Protein AF-A0A813HLD3-F1 (afdb_monomer_lite)

Sequence (123 aa):
SIPFNSVAVHGTSGGRKVYKLFSQEVPPERLLNEMFVNVSNEMKQFVWHAYPILSPRPSADWPPFTLHPASSGDQFQRGGVYYANAMETPVSCMETEAIAAKNVALLVLRDLKRRGAAEAVFV

Foldseek 3Di:
DPQFDDKDFPQDDPNDTDMDTGGPDDDDPVVVVVVDVDDDPDDDDDDDPDDDDADPDPPPDQAFQFPFDQDPPPPVSDGLDGDLCSVCRVDNDPVVSVVSNVVSVVSSVVRVVVNVVSVVVVD

Organism: Polarella glacialis (NCBI:txid89957)

Secondary structure (DSSP, 8-state):
--SSSEEEEEEEETTEEEEEEE-SSPPPHHHHHHH-TT--S-------TT-----SS--SSPPPSEEE---TT-TT----EE-TTTTTTT--SHHHHHHHHHHHHHHHHHHHHHHHHHHHHT-

Structure (mmCIF, N/CA/C/O backbone):
data_AF-A0A813HLD3-F1
#
_entry.id   AF-A0A813HLD3-F1
#
loop_
_atom_site.group_PDB
_atom_site.id
_atom_site.type_symbol
_atom_site.label_atom_id
_atom_site.label_alt_id
_atom_site.label_comp_id
_atom_site.label_asym_id
_atom_site.label_entity_id
_atom_site.label_seq_id
_atom_site.pdbx_PDB_ins_code
_atom_site.Cartn_x
_atom_site.Cartn_y
_atom_site.Cartn_z
_atom_site.occupancy
_atom_site.B_iso_or_equiv
_atom_site.auth_seq_id
_atom_site.auth_comp_id
_atom_site.auth_asym_id
_atom_site.auth_atom_id
_atom_site.pdbx_PDB_model_num
ATOM 1 N N . SER A 1 1 ? 12.549 16.807 -13.945 1.00 67.06 1 SER A N 1
ATOM 2 C CA . SER A 1 1 ? 11.891 15.722 -13.190 1.00 67.06 1 SER A CA 1
ATOM 3 C C . SER A 1 1 ? 12.227 14.404 -13.863 1.00 67.06 1 SER A C 1
ATOM 5 O O . SER A 1 1 ? 12.365 14.411 -15.081 1.00 67.06 1 SER A O 1
ATOM 7 N N . ILE A 1 2 ? 12.409 13.317 -13.111 1.00 76.88 2 ILE A N 1
ATOM 8 C CA . ILE A 1 2 ? 12.627 11.982 -13.690 1.00 76.88 2 ILE A CA 1
ATOM 9 C C . ILE A 1 2 ? 11.252 11.447 -14.138 1.00 76.88 2 ILE A C 1
ATOM 11 O O . ILE A 1 2 ? 10.317 11.509 -13.341 1.00 76.88 2 ILE A O 1
ATOM 15 N N . PRO A 1 3 ? 11.086 10.955 -15.381 1.00 86.69 3 PRO A N 1
ATOM 16 C CA . PRO A 1 3 ? 9.780 10.559 -15.934 1.00 86.69 3 PRO A CA 1
ATOM 17 C C . PRO A 1 3 ? 9.241 9.215 -15.400 1.00 86.69 3 PRO A C 1
ATOM 19 O O . PRO A 1 3 ? 8.251 8.690 -15.902 1.00 86.69 3 PRO A O 1
ATOM 22 N N . PHE A 1 4 ? 9.893 8.636 -14.393 1.00 90.75 4 PHE A N 1
ATOM 23 C CA . PHE A 1 4 ? 9.525 7.377 -13.755 1.00 90.75 4 PHE A CA 1
ATOM 24 C C . PHE A 1 4 ? 9.885 7.418 -12.265 1.00 90.75 4 PHE A C 1
ATOM 26 O O . PHE A 1 4 ? 10.742 8.192 -11.838 1.00 90.75 4 PHE A O 1
ATOM 33 N N . ASN A 1 5 ? 9.227 6.578 -11.469 1.00 88.69 5 ASN A N 1
ATOM 34 C CA . ASN A 1 5 ? 9.380 6.514 -10.017 1.00 88.69 5 ASN A CA 1
ATOM 35 C C . ASN A 1 5 ? 10.516 5.577 -9.597 1.00 88.69 5 ASN A C 1
ATOM 37 O O . ASN A 1 5 ? 11.267 5.893 -8.677 1.00 88.69 5 ASN A O 1
ATOM 41 N N . SER A 1 6 ? 10.640 4.417 -10.244 1.00 91.56 6 SER A N 1
ATOM 42 C CA . SER A 1 6 ? 11.692 3.449 -9.929 1.00 91.56 6 SER A CA 1
ATOM 43 C C . SER A 1 6 ? 11.980 2.512 -11.094 1.00 91.56 6 SER A C 1
ATOM 45 O O . SER A 1 6 ? 11.098 2.193 -11.890 1.00 91.56 6 SER A O 1
ATOM 47 N N . VAL A 1 7 ? 13.231 2.057 -11.174 1.00 94.12 7 VAL A N 1
ATOM 48 C CA . VAL A 1 7 ? 13.689 1.042 -12.123 1.00 94.12 7 VAL A CA 1
ATOM 49 C C . VAL A 1 7 ? 14.584 0.047 -11.394 1.00 94.12 7 VAL A C 1
ATOM 51 O O . VAL A 1 7 ? 15.472 0.439 -10.640 1.00 94.12 7 VAL A O 1
ATOM 54 N N . ALA A 1 8 ? 14.346 -1.246 -11.594 1.00 94.94 8 ALA A N 1
ATOM 55 C CA . ALA A 1 8 ? 15.130 -2.307 -10.968 1.00 94.94 8 ALA A CA 1
ATOM 56 C C . ALA A 1 8 ? 15.281 -3.513 -11.898 1.00 94.94 8 ALA A C 1
ATOM 58 O O . ALA A 1 8 ? 14.413 -3.789 -12.729 1.00 94.94 8 ALA A O 1
ATOM 59 N N . VAL A 1 9 ? 16.373 -4.262 -11.737 1.00 95.12 9 VAL A N 1
ATOM 60 C CA . VAL A 1 9 ? 16.530 -5.566 -12.392 1.00 95.12 9 VAL A CA 1
ATOM 61 C C . VAL A 1 9 ? 15.576 -6.549 -11.718 1.00 95.12 9 VAL A C 1
ATOM 63 O O . VAL A 1 9 ? 15.659 -6.770 -10.515 1.00 95.12 9 VAL A O 1
ATOM 66 N N . HIS A 1 10 ? 14.664 -7.128 -12.493 1.00 94.75 10 HIS A N 1
ATOM 67 C CA . HIS A 1 10 ? 13.717 -8.135 -12.020 1.00 94.75 10 HIS A CA 1
ATOM 68 C C . HIS A 1 10 ? 14.291 -9.552 -12.119 1.00 94.75 10 HIS A C 1
ATOM 70 O O . HIS A 1 10 ? 14.013 -10.391 -11.268 1.00 94.75 10 HIS A O 1
ATOM 76 N N . GLY A 1 11 ? 15.102 -9.817 -13.146 1.00 95.00 11 GLY A N 1
ATOM 77 C CA . GLY A 1 11 ? 15.699 -11.129 -13.365 1.00 95.00 11 GLY A CA 1
ATOM 78 C C . GLY A 1 11 ? 16.378 -11.249 -14.722 1.00 95.00 11 GLY A C 1
ATOM 79 O O . GLY A 1 11 ? 16.765 -10.249 -15.333 1.00 95.00 11 GLY A O 1
ATOM 80 N N . THR A 1 12 ? 16.510 -12.485 -15.199 1.00 94.12 12 THR A N 1
ATOM 81 C CA . THR A 1 12 ? 17.025 -12.784 -16.539 1.00 94.12 12 THR A CA 1
ATOM 82 C C . THR A 1 12 ? 16.086 -13.726 -17.282 1.00 94.12 12 THR A C 1
ATOM 84 O O . THR A 1 12 ? 15.471 -14.596 -16.674 1.00 94.12 12 THR A O 1
ATOM 87 N N . SER A 1 13 ? 15.958 -13.534 -18.592 1.00 90.88 13 SER A N 1
ATOM 88 C CA . SER A 1 13 ? 15.181 -14.394 -19.488 1.00 90.88 13 SER A CA 1
ATOM 89 C C . SER A 1 13 ? 15.861 -14.427 -20.851 1.00 90.88 13 SER A C 1
ATOM 91 O O . SER A 1 13 ? 16.281 -13.381 -21.348 1.00 90.88 13 SER A O 1
ATOM 93 N N . GLY A 1 14 ? 16.047 -15.616 -21.432 1.00 89.31 14 GLY A N 1
ATOM 94 C CA . GLY A 1 14 ? 16.715 -15.767 -22.732 1.00 89.31 14 GLY A CA 1
ATOM 95 C C . GLY A 1 14 ? 18.114 -15.132 -22.796 1.00 89.31 14 GLY A C 1
ATOM 96 O O . GLY A 1 14 ? 18.486 -14.565 -23.817 1.00 89.31 14 GLY A O 1
ATOM 97 N N . GLY A 1 15 ? 18.864 -15.132 -21.685 1.00 91.12 15 GLY A N 1
ATOM 98 C CA . GLY A 1 15 ? 20.183 -14.488 -21.594 1.00 91.12 15 GLY A CA 1
ATOM 99 C C . GLY A 1 15 ? 20.159 -12.954 -21.506 1.00 91.12 15 GLY A C 1
ATOM 100 O O . GLY A 1 15 ? 21.214 -12.325 -21.474 1.00 91.12 15 GLY A O 1
ATOM 101 N N . ARG A 1 16 ? 18.976 -12.332 -21.438 1.00 91.19 16 ARG A N 1
ATOM 102 C CA . ARG A 1 16 ? 18.791 -10.877 -21.321 1.00 91.19 16 ARG A CA 1
ATOM 103 C C . ARG A 1 16 ? 18.329 -10.500 -19.919 1.00 91.19 16 ARG A C 1
ATOM 105 O O . ARG A 1 16 ? 17.654 -11.280 -19.250 1.00 91.19 16 ARG A O 1
ATOM 112 N N . LYS A 1 17 ? 18.660 -9.287 -19.473 1.00 94.50 17 LYS A N 1
ATOM 113 C CA . LYS A 1 17 ? 18.136 -8.728 -18.217 1.00 94.50 17 LYS A CA 1
ATOM 114 C C . LYS A 1 17 ? 16.699 -8.253 -18.415 1.00 94.50 17 LYS A C 1
ATOM 116 O O . LYS A 1 17 ? 16.413 -7.530 -19.365 1.00 94.50 17 LYS A O 1
ATOM 121 N N . VAL A 1 18 ? 15.825 -8.627 -17.490 1.00 95.00 18 VAL A N 1
ATOM 122 C CA . VAL A 1 18 ? 14.444 -8.143 -17.411 1.00 95.00 18 VAL A CA 1
ATOM 123 C C . VAL A 1 18 ? 14.400 -7.033 -16.373 1.00 95.00 18 VAL A C 1
ATOM 125 O O . VAL A 1 18 ? 14.896 -7.209 -15.259 1.00 95.00 18 VAL A O 1
ATOM 128 N N . TYR A 1 19 ? 13.804 -5.900 -16.728 1.00 95.12 19 TYR A N 1
ATOM 129 C CA . TYR A 1 19 ? 13.677 -4.741 -15.850 1.00 95.12 19 TYR A CA 1
ATOM 130 C C . TYR A 1 19 ? 12.221 -4.526 -15.451 1.00 95.12 19 TYR A C 1
ATOM 132 O O . TYR A 1 19 ? 11.310 -4.711 -16.255 1.00 95.12 19 TYR A O 1
ATOM 140 N N . LYS A 1 20 ? 12.012 -4.113 -14.201 1.00 95.12 20 LYS A N 1
ATOM 141 C CA . LYS A 1 20 ? 10.736 -3.613 -13.697 1.00 95.12 20 LYS A CA 1
ATOM 142 C C . LYS A 1 20 ? 10.831 -2.096 -13.601 1.00 95.12 20 LYS A C 1
ATOM 144 O O . LYS A 1 20 ? 11.756 -1.585 -12.972 1.00 95.12 20 LYS A O 1
ATOM 149 N N . LEU A 1 21 ? 9.884 -1.407 -14.224 1.00 93.94 21 LEU A N 1
ATOM 150 C CA . LEU A 1 21 ? 9.799 0.049 -14.271 1.00 93.94 21 LEU A CA 1
ATOM 151 C C . LEU A 1 21 ? 8.433 0.472 -13.731 1.00 93.94 21 LEU A C 1
ATOM 153 O O . LEU A 1 21 ? 7.414 -0.081 -14.142 1.00 93.94 21 LEU A O 1
ATOM 157 N N . PHE A 1 22 ? 8.423 1.435 -12.816 1.00 92.56 22 PHE A N 1
ATOM 158 C CA . PHE A 1 22 ? 7.206 2.078 -12.330 1.00 92.56 22 PHE A CA 1
ATOM 159 C C . PHE A 1 22 ? 7.197 3.538 -12.754 1.00 92.56 22 PHE A C 1
ATOM 161 O O . PHE A 1 22 ? 8.174 4.252 -12.529 1.00 92.56 22 PHE A O 1
ATOM 168 N N . SER A 1 23 ? 6.087 3.986 -13.323 1.00 92.06 23 SER A N 1
ATOM 169 C CA . SER A 1 23 ? 5.875 5.359 -13.773 1.00 92.06 23 SER A CA 1
ATOM 170 C C . SER A 1 23 ? 4.403 5.741 -13.617 1.00 92.06 23 SER A C 1
ATOM 172 O O . SER A 1 23 ? 3.530 4.873 -13.609 1.00 92.06 23 SER A O 1
ATOM 174 N N . GLN A 1 24 ? 4.131 7.040 -13.480 1.00 89.31 24 GLN A N 1
ATOM 175 C CA . GLN A 1 24 ? 2.760 7.567 -13.420 1.00 89.31 24 GLN A CA 1
ATOM 176 C C . GLN A 1 24 ? 2.069 7.548 -14.788 1.00 89.31 24 GLN A C 1
ATOM 178 O O . GLN A 1 24 ? 0.867 7.322 -14.874 1.00 89.31 24 GLN A O 1
ATOM 183 N N . GLU A 1 25 ? 2.842 7.751 -15.852 1.00 90.12 25 GLU A N 1
ATOM 184 C CA . GLU A 1 25 ? 2.379 7.704 -17.236 1.00 90.12 25 GLU A CA 1
ATOM 185 C C . GLU A 1 25 ? 3.100 6.593 -17.995 1.00 90.12 25 GLU A C 1
ATOM 187 O O . GLU A 1 25 ? 4.149 6.103 -17.562 1.00 90.12 25 GLU A O 1
ATOM 192 N N . VAL A 1 26 ? 2.543 6.184 -19.135 1.00 90.94 26 VAL A N 1
ATOM 193 C CA . VAL A 1 26 ? 3.191 5.201 -20.008 1.00 90.94 26 VAL A CA 1
ATOM 194 C C . VAL A 1 26 ? 4.502 5.799 -20.534 1.00 90.94 26 VAL A C 1
ATOM 196 O O . VAL A 1 26 ? 4.460 6.843 -21.188 1.00 90.94 26 VAL A O 1
ATOM 199 N N . PRO A 1 27 ? 5.665 5.171 -20.274 1.00 90.25 27 PRO A N 1
ATOM 200 C CA . PRO A 1 27 ? 6.941 5.675 -20.763 1.00 90.25 27 PRO A CA 1
ATOM 201 C C . PRO A 1 27 ? 6.947 5.722 -22.296 1.00 90.25 27 PRO A C 1
ATOM 203 O O . PRO A 1 27 ? 6.648 4.704 -22.927 1.00 90.25 27 PRO A O 1
ATOM 206 N N . PRO A 1 28 ? 7.299 6.858 -22.922 1.00 90.69 28 PRO A N 1
ATOM 207 C CA . PRO A 1 28 ? 7.396 6.923 -24.371 1.00 90.69 28 PRO A CA 1
ATOM 208 C C . PRO A 1 28 ? 8.554 6.047 -24.859 1.00 90.69 28 PRO A C 1
ATOM 210 O O . PRO A 1 28 ? 9.591 5.947 -24.204 1.00 90.69 28 PRO A O 1
ATOM 213 N N . GLU A 1 29 ? 8.418 5.470 -26.052 1.00 89.75 29 GLU A N 1
ATOM 214 C CA . GLU A 1 29 ? 9.425 4.573 -26.638 1.00 89.75 29 GLU A CA 1
ATOM 215 C C . GLU A 1 29 ? 10.826 5.206 -26.690 1.00 89.75 29 GLU A C 1
ATOM 217 O O . GLU A 1 29 ? 11.823 4.562 -26.368 1.00 89.75 29 GLU A O 1
ATOM 222 N N . ARG A 1 30 ? 10.897 6.509 -26.993 1.00 91.56 30 ARG A N 1
ATOM 223 C CA . ARG A 1 30 ? 12.143 7.290 -26.978 1.00 91.56 30 ARG A CA 1
ATOM 224 C C . ARG A 1 30 ? 12.899 7.160 -25.655 1.00 91.56 30 ARG A C 1
ATOM 226 O O . ARG A 1 30 ? 14.099 6.919 -25.666 1.00 91.56 30 ARG A O 1
ATOM 233 N N . LEU A 1 31 ? 12.193 7.295 -24.534 1.00 90.69 31 LEU A N 1
ATOM 234 C CA . LEU A 1 31 ? 12.790 7.208 -23.204 1.00 90.69 31 LEU A CA 1
ATOM 235 C C . LEU A 1 31 ? 13.344 5.803 -22.949 1.00 90.69 31 LEU A C 1
ATOM 237 O O . LEU A 1 31 ? 14.435 5.658 -22.410 1.00 90.69 31 LEU A O 1
ATOM 241 N N . LEU A 1 32 ? 12.620 4.762 -23.364 1.00 91.31 32 LEU A N 1
ATOM 242 C CA . LEU A 1 32 ? 13.077 3.380 -23.213 1.00 91.31 32 LEU A CA 1
ATOM 243 C C . LEU A 1 32 ? 14.345 3.115 -24.035 1.00 91.31 32 LEU A C 1
ATOM 245 O O . LEU A 1 32 ? 15.278 2.491 -23.533 1.00 91.31 32 LEU A O 1
ATOM 249 N N . ASN A 1 33 ? 14.408 3.646 -25.257 1.00 91.75 33 ASN A N 1
ATOM 250 C CA . ASN A 1 33 ? 15.575 3.536 -26.134 1.00 91.75 33 ASN A CA 1
ATOM 251 C C . ASN A 1 33 ? 16.790 4.328 -25.615 1.00 91.75 33 ASN A C 1
ATOM 253 O O . ASN A 1 33 ? 17.927 3.947 -25.877 1.00 91.75 33 ASN A O 1
ATOM 257 N N . GLU A 1 34 ? 16.571 5.401 -24.852 1.00 91.69 34 GLU A N 1
ATOM 258 C CA . GLU A 1 34 ? 17.637 6.139 -24.160 1.00 91.69 34 GLU A CA 1
ATOM 259 C C . GLU A 1 34 ? 18.110 5.416 -22.885 1.00 91.69 34 GLU A C 1
ATOM 261 O O . GLU A 1 34 ? 19.292 5.463 -22.544 1.00 91.69 34 GLU A O 1
ATOM 266 N N . MET A 1 35 ? 17.207 4.721 -22.183 1.00 90.69 35 MET A N 1
ATOM 267 C CA . MET A 1 35 ? 17.523 3.980 -20.955 1.00 90.69 35 MET A CA 1
ATOM 268 C C . MET A 1 35 ? 18.230 2.641 -21.212 1.00 90.69 35 MET A C 1
ATOM 270 O O . MET A 1 35 ? 18.990 2.180 -20.356 1.00 90.69 35 MET A O 1
ATOM 274 N N . PHE A 1 36 ? 17.978 1.993 -22.354 1.00 91.19 36 PHE A N 1
ATOM 275 C CA . PHE A 1 36 ? 18.444 0.635 -22.637 1.00 91.19 36 PHE A CA 1
ATOM 276 C C . PHE A 1 36 ? 19.130 0.528 -24.004 1.00 91.19 36 PHE A C 1
ATOM 278 O O . PHE A 1 36 ? 18.556 0.854 -25.033 1.00 91.19 36 PHE A O 1
ATOM 285 N N . VAL A 1 37 ? 20.339 -0.046 -24.027 1.00 88.31 37 VAL A N 1
ATOM 286 C CA . VAL A 1 37 ? 21.174 -0.190 -25.243 1.00 88.31 37 VAL A CA 1
ATOM 287 C C . VAL A 1 37 ? 20.562 -1.140 -26.293 1.00 88.31 37 VAL A C 1
ATOM 289 O O . VAL A 1 37 ? 20.907 -1.077 -27.468 1.00 88.31 37 VAL A O 1
ATOM 292 N N . ASN A 1 38 ? 19.665 -2.043 -25.887 1.00 86.50 38 ASN A N 1
ATOM 293 C CA . ASN A 1 38 ? 18.986 -2.994 -26.770 1.00 86.50 38 ASN A CA 1
ATOM 294 C C . ASN A 1 38 ? 17.644 -3.384 -26.124 1.00 86.50 38 ASN A C 1
ATOM 296 O O . ASN A 1 38 ? 17.554 -4.399 -25.426 1.00 86.50 38 ASN A O 1
ATOM 300 N N . VAL A 1 39 ? 16.624 -2.531 -26.246 1.00 87.31 39 VAL A N 1
ATOM 301 C CA . VAL A 1 39 ? 15.300 -2.823 -25.676 1.00 87.31 39 VAL A CA 1
ATOM 302 C C . VAL A 1 39 ? 14.631 -3.948 -26.477 1.00 87.31 39 VAL A C 1
ATOM 304 O O . VAL A 1 39 ? 14.748 -4.009 -27.697 1.00 87.31 39 VAL A O 1
ATOM 307 N N . SER A 1 40 ? 13.991 -4.895 -25.789 1.00 85.81 40 SER A N 1
ATOM 308 C CA . SER A 1 40 ? 13.178 -5.921 -26.454 1.00 85.81 40 SER A CA 1
ATOM 309 C C . SER A 1 40 ? 11.788 -5.360 -26.758 1.00 85.81 40 SER A C 1
ATOM 311 O O . SER A 1 40 ? 11.286 -4.541 -25.991 1.00 85.81 40 SER A O 1
ATOM 313 N N . ASN A 1 41 ? 11.131 -5.872 -27.801 1.00 83.81 41 ASN A N 1
ATOM 314 C CA . ASN A 1 41 ? 9.707 -5.614 -28.051 1.00 83.81 41 ASN A CA 1
ATOM 315 C C . ASN A 1 41 ? 8.792 -6.365 -27.063 1.00 83.81 41 ASN A C 1
ATOM 317 O O . ASN A 1 41 ? 7.587 -6.128 -27.014 1.00 83.81 41 ASN A O 1
ATOM 321 N N . GLU A 1 42 ? 9.351 -7.285 -26.274 1.00 86.44 42 GLU A N 1
ATOM 322 C CA . GLU A 1 42 ? 8.629 -8.000 -25.225 1.00 86.44 42 GLU A CA 1
ATOM 323 C C . GLU A 1 42 ? 8.442 -7.103 -23.994 1.00 86.44 42 GLU A C 1
ATOM 325 O O . GLU A 1 42 ? 9.302 -7.021 -23.116 1.00 86.44 42 GLU A O 1
ATOM 330 N N . MET A 1 43 ? 7.288 -6.441 -23.920 1.00 88.56 43 MET A N 1
ATOM 331 C CA . MET A 1 43 ? 6.878 -5.640 -22.771 1.00 88.56 43 MET A CA 1
ATOM 332 C C . MET A 1 43 ? 5.551 -6.150 -22.211 1.00 88.56 43 MET A C 1
ATOM 334 O O . MET A 1 43 ? 4.584 -6.360 -22.942 1.00 88.56 43 MET A O 1
ATOM 338 N N . LYS A 1 44 ? 5.484 -6.296 -20.883 1.00 91.50 44 LYS A N 1
ATOM 339 C CA . LYS A 1 44 ? 4.225 -6.504 -20.164 1.00 91.50 44 LYS A CA 1
ATOM 340 C C . LYS A 1 44 ? 3.918 -5.278 -19.318 1.00 91.50 44 LYS A C 1
ATOM 342 O O . LYS A 1 44 ? 4.635 -4.989 -18.363 1.00 91.50 44 LYS A O 1
ATOM 347 N N . GLN A 1 45 ? 2.839 -4.588 -19.662 1.00 92.44 45 GLN A N 1
ATOM 348 C CA . GLN A 1 45 ? 2.370 -3.414 -18.940 1.00 92.44 45 GLN A CA 1
ATOM 349 C C . GLN A 1 45 ? 1.201 -3.777 -18.024 1.00 92.44 45 GLN A C 1
A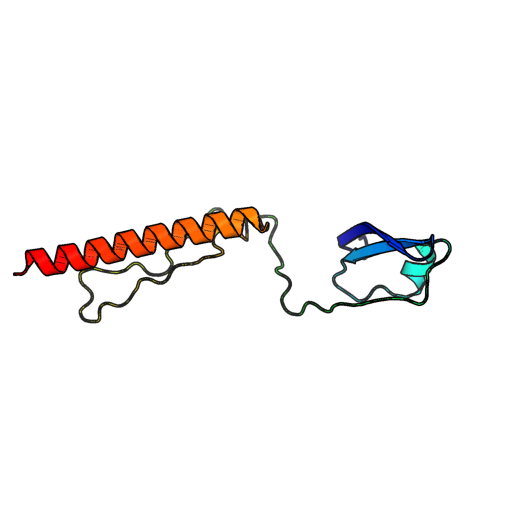TOM 351 O O . GLN A 1 45 ? 0.284 -4.495 -18.418 1.00 92.44 45 GLN A O 1
ATOM 356 N N . PHE A 1 46 ? 1.226 -3.241 -16.806 1.00 92.06 46 PHE A N 1
ATOM 357 C CA . PHE A 1 46 ? 0.110 -3.306 -15.870 1.00 92.06 46 PHE A CA 1
ATOM 358 C C . PHE A 1 46 ? -0.314 -1.882 -15.525 1.00 92.06 46 PHE A C 1
ATOM 360 O O . PHE A 1 46 ? 0.500 -1.105 -15.031 1.00 92.06 46 PHE A O 1
ATOM 367 N N . VAL A 1 47 ? -1.576 -1.545 -15.793 1.00 91.56 47 VAL A N 1
ATOM 368 C CA . VAL A 1 47 ? -2.155 -0.245 -15.435 1.00 91.56 47 VAL A CA 1
ATOM 369 C C . VAL A 1 47 ? -2.822 -0.372 -14.071 1.00 91.56 47 VAL A C 1
ATOM 371 O O . VAL A 1 47 ? -3.747 -1.160 -13.893 1.00 91.56 47 VAL A O 1
ATOM 374 N N . TRP A 1 48 ? -2.335 0.401 -13.105 1.00 88.56 48 TRP A N 1
ATOM 375 C CA . TRP A 1 48 ? -2.852 0.415 -11.740 1.00 88.56 48 TRP A CA 1
ATOM 376 C C . TRP A 1 48 ? -3.769 1.625 -11.569 1.00 88.56 48 TRP A C 1
ATOM 378 O O . TRP A 1 48 ? -3.295 2.739 -11.373 1.00 88.56 48 TRP A O 1
ATOM 388 N N . HIS A 1 49 ? -5.085 1.415 -11.648 1.00 86.38 49 HIS A N 1
ATOM 389 C CA . HIS A 1 49 ? -6.066 2.505 -11.537 1.00 86.38 49 HIS A CA 1
ATOM 390 C C . HIS A 1 49 ? -6.151 3.122 -10.134 1.00 86.38 49 HIS A C 1
ATOM 392 O O . HIS A 1 49 ? -6.522 4.282 -9.998 1.00 86.38 49 HIS A O 1
ATOM 398 N N . ALA A 1 50 ? -5.815 2.351 -9.099 1.00 83.69 50 ALA A N 1
ATOM 399 C CA . ALA A 1 50 ? -5.916 2.756 -7.699 1.00 83.69 50 ALA A CA 1
ATOM 400 C C . ALA A 1 50 ? -4.557 2.642 -6.991 1.00 83.69 50 ALA A C 1
ATOM 402 O O . ALA A 1 50 ? -4.443 1.994 -5.954 1.00 83.69 50 ALA A O 1
ATOM 403 N N . TYR A 1 51 ? -3.505 3.221 -7.579 1.00 83.62 51 TYR A N 1
ATOM 404 C CA . TYR A 1 51 ? -2.210 3.302 -6.904 1.00 83.62 51 TYR A CA 1
ATOM 405 C C . TYR A 1 51 ? -2.241 4.426 -5.851 1.00 83.62 51 TYR A C 1
ATOM 407 O O . TYR A 1 51 ? -2.547 5.568 -6.210 1.00 83.62 51 TYR A O 1
ATOM 415 N N . PRO A 1 52 ? -1.951 4.147 -4.566 1.00 77.00 52 PRO A N 1
ATOM 416 C CA . PRO A 1 52 ? -2.039 5.155 -3.518 1.00 77.00 52 PRO A CA 1
ATOM 417 C C . PRO A 1 52 ? -0.968 6.235 -3.707 1.00 77.00 52 PRO A C 1
ATOM 419 O O . PRO A 1 52 ? 0.224 5.950 -3.832 1.00 77.00 52 PRO A O 1
ATOM 422 N N . ILE A 1 53 ? -1.393 7.499 -3.710 1.00 79.56 53 ILE A N 1
ATOM 423 C CA . ILE A 1 53 ? -0.488 8.651 -3.676 1.00 79.56 53 ILE A CA 1
ATOM 424 C C . ILE A 1 53 ? -0.375 9.091 -2.223 1.00 79.56 53 ILE A C 1
ATOM 426 O O . ILE A 1 53 ? -1.264 9.748 -1.680 1.00 79.56 53 ILE A O 1
ATOM 430 N N . LEU A 1 54 ? 0.725 8.703 -1.589 1.00 77.00 54 LEU A N 1
ATOM 431 C CA . LEU A 1 54 ? 0.984 9.026 -0.195 1.00 77.00 54 LEU A CA 1
ATOM 432 C C . LEU A 1 54 ? 1.687 10.374 -0.107 1.00 77.00 54 LEU A C 1
ATOM 434 O O . LEU A 1 54 ? 2.688 10.625 -0.781 1.00 77.00 54 LEU A O 1
ATOM 438 N N . SER A 1 55 ? 1.147 11.262 0.723 1.00 72.88 55 SER A N 1
ATOM 439 C CA . SER A 1 55 ? 1.796 12.539 0.988 1.00 72.88 55 SER A CA 1
ATOM 440 C C . SER A 1 55 ? 3.009 12.306 1.893 1.00 72.88 55 SER A C 1
ATOM 442 O O . SER A 1 55 ? 2.851 11.730 2.966 1.00 72.88 55 SER A O 1
ATOM 444 N N . PRO A 1 56 ? 4.211 12.793 1.529 1.00 63.59 56 PRO A N 1
ATOM 445 C CA . PRO A 1 56 ? 5.414 12.636 2.353 1.00 63.59 56 PRO A CA 1
ATOM 446 C C . PRO A 1 56 ? 5.344 13.435 3.662 1.00 63.59 56 PRO A C 1
ATOM 448 O O . PRO A 1 56 ? 6.192 13.283 4.536 1.00 63.59 56 PRO A O 1
ATOM 451 N N . ARG A 1 57 ? 4.345 14.316 3.788 1.00 60.56 57 ARG A N 1
ATOM 452 C CA . ARG A 1 57 ? 4.005 14.987 5.035 1.00 60.56 57 ARG A CA 1
ATOM 453 C C . ARG A 1 57 ? 2.928 14.157 5.724 1.00 60.56 57 ARG A C 1
ATOM 455 O O . ARG A 1 57 ? 1.820 14.104 5.186 1.00 60.56 57 ARG A O 1
ATOM 462 N N . PRO A 1 58 ? 3.207 13.562 6.894 1.00 57.69 58 PRO A N 1
ATOM 463 C CA . PRO A 1 58 ? 2.128 13.135 7.759 1.00 57.69 58 PRO A CA 1
ATOM 464 C C . PRO A 1 58 ? 1.231 14.360 7.976 1.00 57.69 58 PRO A C 1
ATOM 466 O O . PRO A 1 58 ? 1.731 15.455 8.261 1.00 57.69 58 PRO A O 1
ATOM 469 N N . SER A 1 59 ? -0.091 14.202 7.887 1.00 58.53 59 SER A N 1
ATOM 470 C CA . SER A 1 59 ? -0.921 14.955 8.828 1.00 58.53 59 SER A CA 1
ATOM 471 C C . SER A 1 59 ? -0.286 14.761 10.205 1.00 58.53 59 SER A C 1
ATOM 473 O O . SER A 1 59 ? 0.223 13.672 10.471 1.00 58.53 59 SER A O 1
ATOM 475 N N . ALA A 1 60 ? -0.243 15.791 11.053 1.00 59.75 60 ALA A N 1
ATOM 476 C CA . ALA A 1 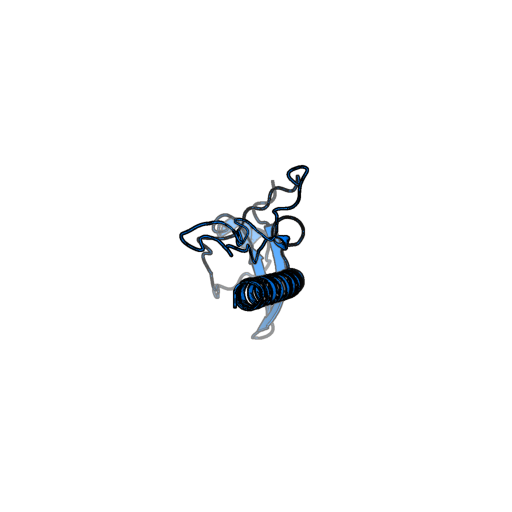60 ? 0.433 15.708 12.355 1.00 59.75 60 ALA A CA 1
ATOM 477 C C . ALA A 1 60 ? 0.054 14.442 13.161 1.00 59.75 60 ALA A C 1
ATOM 479 O O . ALA A 1 60 ? 0.852 13.967 13.965 1.00 59.75 60 ALA A O 1
ATOM 480 N N . ASP A 1 61 ? -1.104 13.852 12.848 1.00 73.00 61 ASP A N 1
ATOM 481 C CA . ASP A 1 61 ? -1.630 12.629 13.424 1.00 73.00 61 ASP A CA 1
ATOM 482 C C . ASP A 1 61 ? -1.681 11.465 12.417 1.00 73.00 61 ASP A C 1
ATOM 484 O O . ASP A 1 61 ? -2.073 11.616 11.252 1.00 73.00 61 ASP A O 1
ATOM 488 N N . TRP A 1 62 ? -1.314 10.276 12.902 1.00 79.56 62 TRP A N 1
ATOM 489 C CA . TRP A 1 62 ? -1.551 8.998 12.228 1.00 79.56 62 TRP A CA 1
ATOM 490 C C . TRP A 1 62 ? -3.061 8.728 12.168 1.00 79.56 62 TRP A C 1
ATOM 492 O O . TRP A 1 62 ? -3.767 9.060 13.127 1.00 79.56 62 TRP A O 1
ATOM 502 N N . PRO A 1 63 ? -3.584 8.104 11.096 1.00 83.44 63 PRO A N 1
ATOM 503 C CA . PRO A 1 63 ? -5.000 7.783 11.057 1.00 83.44 63 PRO A CA 1
ATOM 504 C C . PRO A 1 63 ? -5.351 6.799 12.188 1.00 83.44 63 PRO A C 1
ATOM 506 O O . PRO A 1 63 ? -4.597 5.859 12.455 1.00 83.44 63 PRO A O 1
ATOM 509 N N . PRO A 1 64 ? -6.483 6.994 12.886 1.00 88.81 64 PRO A N 1
ATOM 510 C CA . PRO A 1 64 ? -6.857 6.130 13.993 1.00 88.81 64 PRO A CA 1
ATOM 511 C C . PRO A 1 64 ? -7.300 4.749 13.492 1.00 88.81 64 PRO A C 1
ATOM 513 O O . PRO A 1 64 ? -8.009 4.626 12.496 1.00 88.81 64 PRO A O 1
ATOM 516 N N . PHE A 1 65 ? -6.959 3.703 14.249 1.00 91.50 65 PHE A N 1
ATOM 517 C CA . PHE A 1 65 ? -7.433 2.335 13.992 1.00 91.50 65 PHE A CA 1
ATOM 518 C C . PHE A 1 65 ? -8.947 2.168 14.177 1.00 91.50 65 PHE A C 1
ATOM 520 O O . PHE A 1 65 ? -9.549 1.282 13.574 1.00 91.50 65 PHE A O 1
ATOM 527 N N . THR A 1 66 ? -9.570 3.005 15.007 1.00 91.62 66 THR A N 1
ATOM 528 C CA . THR A 1 66 ? -11.014 2.990 15.260 1.00 91.62 66 THR A CA 1
ATOM 529 C C . THR A 1 66 ? -11.633 4.236 14.645 1.00 91.62 66 THR A C 1
ATOM 531 O O . THR A 1 66 ? -11.365 5.342 15.108 1.00 91.62 66 THR A O 1
ATOM 534 N N . LEU A 1 67 ? -12.480 4.055 13.633 1.00 89.50 67 LEU A N 1
ATOM 535 C CA . LEU A 1 67 ? -13.213 5.149 12.988 1.00 89.50 67 LEU A CA 1
ATOM 536 C C . LEU A 1 67 ? -14.523 5.448 13.715 1.00 89.50 67 LEU A C 1
ATOM 538 O O . LEU A 1 67 ? -14.907 6.602 13.865 1.00 89.50 67 LEU A O 1
ATOM 542 N N . HIS A 1 68 ? -15.202 4.401 14.185 1.00 87.00 68 HIS A N 1
ATOM 543 C CA . HIS A 1 68 ? -16.420 4.535 14.972 1.00 87.00 68 HIS A CA 1
ATOM 544 C C . HIS A 1 68 ? -16.428 3.484 16.084 1.00 87.00 68 HIS A C 1
ATOM 546 O O . HIS A 1 68 ? -16.659 2.300 15.801 1.00 87.00 68 HIS A O 1
ATOM 552 N N . PRO A 1 69 ? -16.184 3.877 17.348 1.00 77.06 69 PRO A N 1
ATOM 553 C CA . PRO A 1 69 ? -16.176 2.950 18.468 1.00 77.06 69 PRO A CA 1
ATOM 554 C C . PRO A 1 69 ? -17.518 2.238 18.615 1.00 77.06 69 PRO A C 1
ATOM 556 O O . PRO A 1 69 ? -18.573 2.775 18.271 1.00 77.06 69 PRO A O 1
ATOM 559 N N . ALA A 1 70 ? -17.481 1.027 19.157 1.00 71.56 70 ALA A N 1
ATOM 560 C CA . ALA A 1 70 ? -18.668 0.364 19.664 1.00 71.56 70 ALA A CA 1
ATOM 561 C C . ALA A 1 70 ? -19.123 1.069 20.957 1.00 71.56 70 ALA A C 1
ATOM 563 O O . ALA A 1 70 ? -18.575 0.811 22.026 1.00 71.56 70 ALA A O 1
ATOM 564 N N . SER A 1 71 ? -20.085 1.989 20.868 1.00 67.75 71 SER A N 1
ATOM 565 C CA . SER A 1 71 ? -20.700 2.605 22.052 1.00 67.75 71 SER A CA 1
ATOM 566 C C . SER A 1 71 ? -21.565 1.577 22.788 1.00 67.75 71 SER A C 1
ATOM 568 O O . SER A 1 71 ? -22.402 0.918 22.176 1.00 67.75 71 SER A O 1
ATOM 570 N N . SER A 1 72 ? -21.386 1.455 24.106 1.00 55.19 72 SER A N 1
ATOM 571 C CA . SER A 1 72 ? -22.179 0.583 24.987 1.00 55.19 72 SER A CA 1
ATOM 572 C C . SER A 1 72 ? -23.521 1.192 25.420 1.00 55.19 72 SER A C 1
ATOM 574 O O . SER A 1 72 ? -24.196 0.619 26.267 1.00 55.19 72 SER A O 1
ATOM 576 N N . GLY A 1 73 ? -23.894 2.356 24.879 1.00 54.88 73 GLY A N 1
ATOM 577 C CA . GLY A 1 73 ? -25.142 3.056 25.207 1.00 54.88 73 GLY A CA 1
ATOM 578 C C . GLY A 1 73 ? -25.971 3.462 23.991 1.00 54.88 73 GLY A C 1
ATOM 579 O O . GLY A 1 73 ? -26.994 4.119 24.154 1.00 54.88 73 GLY A O 1
ATOM 580 N N . ASP A 1 74 ? -25.543 3.106 22.775 1.00 58.97 74 ASP A N 1
ATOM 581 C CA . ASP A 1 74 ? -26.377 3.329 21.600 1.00 58.97 74 ASP A CA 1
ATOM 582 C C . ASP A 1 74 ? -27.476 2.265 21.550 1.00 58.97 74 ASP A C 1
ATOM 584 O O . ASP A 1 74 ? -27.203 1.067 21.455 1.00 58.97 74 ASP A O 1
ATOM 588 N N . GLN A 1 75 ? -28.724 2.723 21.593 1.00 52.12 75 GLN A N 1
ATOM 589 C CA . GLN A 1 75 ? -29.934 1.904 21.548 1.00 52.12 75 GLN A CA 1
ATOM 590 C C . GLN A 1 75 ? -30.000 1.028 20.281 1.00 52.12 75 GLN A C 1
ATOM 592 O O . GLN A 1 75 ? -30.704 0.023 20.261 1.00 52.12 75 GLN A O 1
ATOM 597 N N . PHE A 1 76 ? -29.230 1.383 19.243 1.00 55.69 76 PHE A N 1
ATOM 598 C CA . PHE A 1 76 ? -29.102 0.633 17.993 1.00 55.69 76 PHE A CA 1
ATOM 599 C C . PHE A 1 76 ? -27.802 -0.189 17.861 1.00 55.69 76 PHE A C 1
ATOM 601 O O . PHE A 1 76 ? -27.548 -0.718 16.780 1.00 55.69 76 PHE A O 1
ATOM 608 N N . GLN A 1 77 ? -26.965 -0.288 18.906 1.00 58.12 77 GLN A N 1
ATOM 609 C CA . GLN A 1 77 ? -25.644 -0.946 18.871 1.00 58.12 77 GLN A CA 1
ATOM 610 C C . GLN A 1 77 ? -24.753 -0.508 17.683 1.00 58.12 77 GLN A C 1
ATOM 612 O O . GLN A 1 77 ? -23.987 -1.314 17.139 1.00 58.12 77 GLN A O 1
ATOM 617 N N . ARG A 1 78 ? -24.829 0.755 17.232 1.00 61.50 78 ARG A N 1
ATOM 618 C CA . ARG A 1 78 ? -24.057 1.198 16.061 1.00 61.50 78 ARG A CA 1
ATOM 619 C C . ARG A 1 78 ? -22.585 1.386 16.431 1.00 61.50 78 ARG A C 1
ATOM 621 O O . ARG A 1 78 ? -22.236 1.888 17.499 1.00 61.50 78 ARG A O 1
ATOM 628 N N . GLY A 1 79 ? -21.702 0.974 15.523 1.00 74.38 79 GLY A N 1
ATOM 629 C CA . GLY A 1 79 ? -20.251 1.116 15.645 1.00 74.38 79 GLY A CA 1
ATOM 630 C C . GLY A 1 79 ? -19.475 -0.186 15.510 1.00 74.38 79 GLY A C 1
ATOM 631 O O . GLY A 1 79 ? -20.031 -1.221 15.154 1.00 74.38 79 GLY A O 1
ATOM 632 N N . GLY A 1 80 ? -18.172 -0.123 15.788 1.00 84.81 80 GLY A N 1
ATOM 633 C CA . GLY A 1 80 ? -17.225 -1.187 15.442 1.00 84.81 80 GLY A CA 1
ATOM 634 C C . GLY A 1 80 ? -16.673 -1.037 14.023 1.00 84.81 80 GLY A C 1
ATOM 635 O O . GLY A 1 80 ? -16.419 -2.031 13.350 1.00 84.81 80 GLY A O 1
ATOM 636 N N . VAL A 1 81 ? -16.525 0.205 13.548 1.00 90.56 81 VAL A N 1
ATOM 637 C CA . VAL A 1 81 ? -15.861 0.483 12.270 1.00 90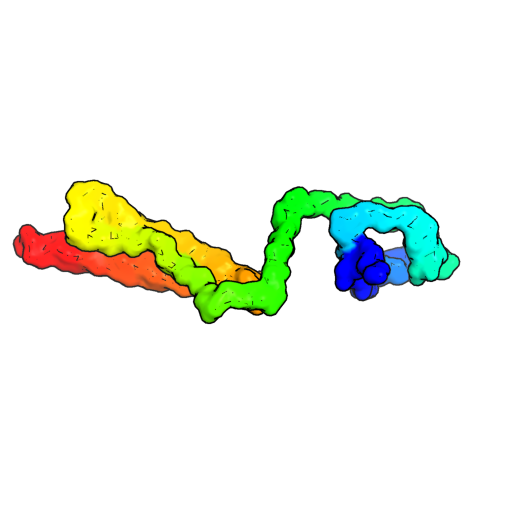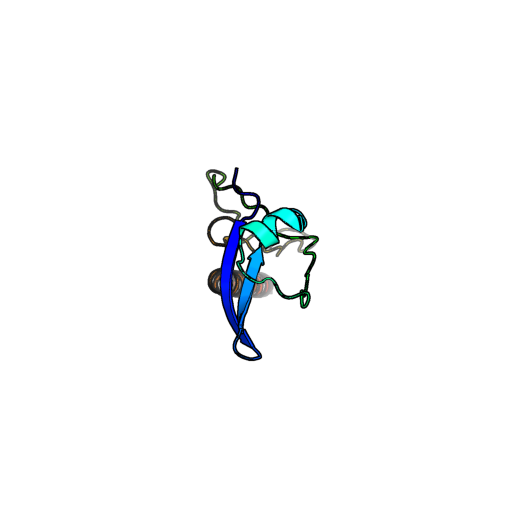.56 81 VAL A CA 1
ATOM 638 C C . VAL A 1 81 ? -14.383 0.715 12.553 1.00 90.56 81 VAL A C 1
ATOM 640 O O . VAL A 1 81 ? -14.021 1.668 13.251 1.00 90.56 81 VAL A O 1
ATOM 643 N N . TYR A 1 82 ? -13.539 -0.152 12.003 1.00 92.62 82 TYR A N 1
ATOM 644 C CA . TYR A 1 82 ? -12.089 -0.106 12.162 1.00 92.62 82 TYR A CA 1
ATOM 645 C C . TYR A 1 82 ? -11.415 0.112 10.812 1.00 92.62 82 TYR A C 1
ATOM 647 O O . TYR A 1 82 ? -11.912 -0.343 9.782 1.00 92.62 82 TYR A O 1
ATOM 655 N N . TYR A 1 83 ? -10.275 0.792 10.824 1.00 92.12 83 TYR A N 1
ATOM 656 C CA . TYR A 1 83 ? -9.487 1.065 9.632 1.00 92.12 83 TYR A CA 1
ATOM 657 C C . TYR A 1 83 ? -8.264 0.152 9.598 1.00 92.12 83 TYR A C 1
ATOM 659 O O . TYR A 1 83 ? -7.318 0.337 10.363 1.00 92.12 83 TYR A O 1
ATOM 667 N N . ALA A 1 84 ? -8.302 -0.860 8.728 1.00 91.69 84 ALA A N 1
ATOM 668 C CA . ALA A 1 84 ? -7.209 -1.823 8.590 1.00 91.69 84 ALA A CA 1
ATOM 669 C C . ALA A 1 84 ? -5.929 -1.174 8.046 1.00 91.69 84 ALA A C 1
ATOM 671 O O . ALA A 1 84 ? -4.854 -1.521 8.509 1.00 91.69 84 ALA A O 1
ATOM 672 N N . ASN A 1 85 ? -6.055 -0.167 7.180 1.00 89.50 85 ASN A N 1
ATOM 673 C CA . ASN A 1 85 ? -4.928 0.508 6.532 1.00 89.50 85 ASN A CA 1
ATOM 674 C C . ASN A 1 85 ? -4.458 1.750 7.308 1.00 89.50 85 ASN A C 1
ATOM 676 O O . ASN A 1 85 ? -3.941 2.711 6.736 1.00 89.50 85 ASN A O 1
ATOM 680 N N . ALA A 1 86 ? -4.649 1.768 8.632 1.00 88.69 86 ALA A N 1
ATOM 681 C CA . ALA A 1 86 ? -4.219 2.877 9.489 1.00 88.69 86 ALA A CA 1
ATOM 682 C C . ALA A 1 86 ? -2.691 3.100 9.477 1.00 88.69 86 ALA A C 1
ATOM 684 O O . ALA A 1 86 ? -2.213 4.160 9.877 1.00 8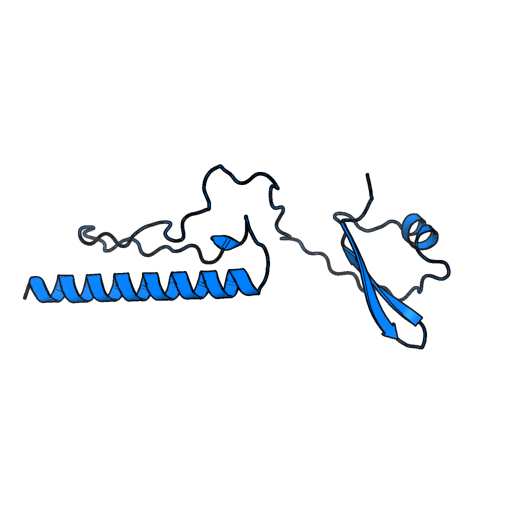8.69 86 ALA A O 1
ATOM 685 N N . MET A 1 87 ? -1.920 2.118 9.004 1.00 87.94 87 MET A N 1
ATOM 686 C CA . MET A 1 87 ? -0.460 2.189 8.903 1.00 87.94 87 MET A CA 1
ATOM 687 C C . MET A 1 87 ? 0.036 2.541 7.491 1.00 87.94 87 MET A C 1
ATOM 689 O O . MET A 1 87 ? 1.212 2.871 7.348 1.00 87.94 87 MET A O 1
ATOM 693 N N . GLU A 1 88 ? -0.838 2.532 6.481 1.00 86.44 88 GLU A N 1
ATOM 694 C CA . GLU A 1 88 ? -0.477 2.670 5.063 1.00 86.44 88 GLU A CA 1
ATOM 695 C C . GLU A 1 88 ? 0.208 4.011 4.763 1.00 86.44 88 GLU A C 1
ATOM 697 O O . GLU A 1 88 ? 1.225 4.061 4.077 1.00 86.44 88 GLU A O 1
ATOM 702 N N . THR A 1 89 ? -0.312 5.115 5.310 1.00 80.12 89 THR A N 1
ATOM 703 C CA . THR A 1 89 ? 0.229 6.464 5.071 1.00 80.12 89 THR A CA 1
ATOM 704 C C . THR A 1 89 ? 1.687 6.630 5.530 1.00 80.12 89 THR A C 1
ATOM 706 O O . THR A 1 89 ? 2.492 7.126 4.741 1.00 80.12 89 THR A O 1
ATOM 709 N N . PRO A 1 90 ? 2.064 6.268 6.774 1.00 75.38 90 PRO A N 1
ATOM 710 C CA . PRO A 1 90 ? 3.449 6.381 7.235 1.00 75.38 90 PRO A CA 1
ATOM 711 C C . PRO A 1 90 ? 4.362 5.263 6.720 1.00 75.38 90 PRO A C 1
ATOM 713 O O . PRO A 1 90 ? 5.552 5.508 6.528 1.00 75.38 90 PRO A O 1
ATOM 716 N N . VAL A 1 91 ? 3.841 4.044 6.522 1.00 81.88 91 VAL A N 1
ATOM 717 C CA . VAL A 1 91 ? 4.622 2.889 6.062 1.00 81.88 91 VAL A CA 1
ATOM 718 C C . VAL A 1 91 ? 3.752 1.990 5.175 1.00 81.88 91 VAL A C 1
ATOM 720 O O . VAL A 1 91 ? 3.029 1.126 5.666 1.00 81.88 91 VAL A O 1
ATOM 723 N N . SER A 1 92 ? 3.866 2.165 3.858 1.00 80.69 92 SER A N 1
ATOM 724 C CA . SER A 1 92 ? 3.151 1.382 2.836 1.00 80.69 92 SER A CA 1
ATOM 725 C C . SER A 1 92 ? 3.949 0.140 2.444 1.00 80.69 92 SER A C 1
ATOM 727 O O . SER A 1 92 ? 4.594 0.070 1.395 1.00 80.69 92 SER A O 1
ATOM 729 N N . CYS A 1 93 ? 3.962 -0.835 3.350 1.00 88.19 93 CYS A N 1
ATOM 730 C CA . CYS A 1 93 ? 4.584 -2.135 3.139 1.00 88.19 93 CYS A CA 1
ATOM 731 C C . CYS A 1 93 ? 3.615 -3.247 3.558 1.00 88.19 93 CYS A C 1
ATOM 733 O O . CYS A 1 93 ? 2.784 -3.078 4.449 1.00 88.19 93 CYS A O 1
ATOM 735 N N . MET A 1 94 ? 3.747 -4.427 2.949 1.00 90.31 94 MET A N 1
ATOM 736 C CA . MET A 1 94 ? 2.881 -5.573 3.263 1.00 90.31 94 MET A CA 1
ATOM 737 C C . MET A 1 94 ? 2.972 -5.975 4.743 1.00 90.31 94 MET A C 1
ATOM 739 O O . MET A 1 94 ? 1.989 -6.392 5.354 1.00 90.31 94 MET A O 1
ATOM 743 N N . GLU A 1 95 ? 4.157 -5.832 5.330 1.00 93.56 95 GLU A N 1
ATOM 744 C CA . GLU A 1 95 ? 4.456 -6.171 6.715 1.00 93.56 95 GLU A CA 1
ATOM 745 C C . GLU A 1 95 ? 3.701 -5.276 7.703 1.00 93.56 95 GLU A C 1
ATOM 747 O O . GLU A 1 95 ? 3.189 -5.763 8.714 1.00 93.56 95 GLU A O 1
ATOM 752 N N . THR A 1 96 ? 3.600 -3.975 7.419 1.00 91.31 96 THR A N 1
ATOM 753 C CA . THR A 1 96 ? 2.899 -3.027 8.292 1.00 91.31 96 THR A CA 1
ATOM 754 C C . THR A 1 96 ? 1.391 -3.170 8.190 1.00 91.31 96 THR A C 1
ATOM 756 O O . THR A 1 96 ? 0.722 -3.097 9.221 1.00 91.31 96 THR A O 1
ATOM 759 N N . GLU A 1 97 ? 0.866 -3.504 7.015 1.00 92.06 97 GLU A N 1
ATOM 760 C CA . GLU A 1 97 ? -0.551 -3.831 6.832 1.00 92.06 97 GLU A CA 1
ATOM 761 C C . GLU A 1 97 ? -0.948 -5.123 7.570 1.00 92.06 97 GLU A C 1
ATOM 763 O O . GLU A 1 97 ? -2.007 -5.193 8.199 1.00 92.06 97 GLU A O 1
ATOM 768 N N . ALA A 1 98 ? -0.068 -6.130 7.617 1.00 94.06 98 ALA A N 1
ATOM 769 C CA . ALA A 1 98 ? -0.305 -7.334 8.419 1.00 94.06 98 ALA A CA 1
ATOM 770 C C . ALA A 1 98 ? -0.364 -7.031 9.931 1.00 94.06 98 ALA A C 1
ATOM 772 O O . ALA A 1 98 ? -1.218 -7.557 10.654 1.00 94.06 98 ALA A O 1
ATOM 773 N N . ILE A 1 99 ? 0.522 -6.156 10.421 1.00 93.31 99 ILE A N 1
ATOM 774 C CA . ILE A 1 99 ? 0.498 -5.682 11.814 1.00 93.31 99 ILE A CA 1
ATOM 775 C C . ILE A 1 99 ? -0.788 -4.891 12.084 1.00 93.31 99 ILE A C 1
ATOM 777 O O . ILE A 1 99 ? -1.439 -5.098 13.113 1.00 93.31 99 ILE A O 1
ATOM 781 N N . ALA A 1 100 ? -1.179 -4.020 11.156 1.00 93.56 100 ALA A N 1
ATOM 782 C CA . ALA A 1 100 ? -2.374 -3.202 11.267 1.00 93.56 100 ALA A CA 1
ATOM 783 C C . ALA A 1 100 ? -3.647 -4.062 11.368 1.00 93.56 100 ALA A C 1
ATOM 785 O O . ALA A 1 100 ? -4.459 -3.876 12.279 1.00 93.56 100 ALA A O 1
ATOM 786 N N . ALA A 1 101 ? -3.765 -5.090 10.523 1.00 94.69 101 ALA A N 1
ATOM 787 C CA . ALA A 1 101 ? -4.860 -6.055 10.563 1.00 94.69 101 ALA A CA 1
ATOM 788 C C . ALA A 1 101 ? -4.936 -6.804 11.905 1.00 94.69 101 ALA A C 1
ATOM 790 O O . ALA A 1 101 ? -6.021 -6.964 12.474 1.00 94.69 101 ALA A O 1
ATOM 791 N N . LYS A 1 102 ? -3.790 -7.219 12.465 1.00 95.75 102 LYS A N 1
ATOM 792 C CA . LYS A 1 102 ? -3.744 -7.846 13.795 1.00 95.75 102 LYS A CA 1
ATOM 793 C C . LYS A 1 102 ? -4.254 -6.898 14.882 1.00 95.75 102 LYS A C 1
ATOM 795 O O . LYS A 1 102 ? -5.021 -7.326 15.744 1.00 95.75 102 LYS A O 1
ATOM 800 N N . ASN A 1 103 ? -3.865 -5.624 14.842 1.00 94.12 103 ASN A N 1
ATOM 801 C CA . ASN A 1 103 ? -4.342 -4.628 15.802 1.00 94.12 103 ASN A CA 1
ATOM 802 C C . ASN A 1 103 ? -5.862 -4.451 15.718 1.00 94.12 103 ASN A C 1
ATOM 804 O O . ASN A 1 103 ? -6.532 -4.470 16.751 1.00 94.12 103 ASN A O 1
ATOM 808 N N . VAL A 1 104 ? -6.416 -4.370 14.504 1.00 94.81 104 VAL A N 1
ATOM 809 C CA . VAL A 1 104 ? -7.871 -4.335 14.294 1.00 94.81 104 VAL A CA 1
ATOM 810 C C . VAL A 1 104 ? -8.547 -5.574 14.881 1.00 94.81 104 VAL A C 1
ATOM 812 O O . VAL A 1 104 ? -9.511 -5.437 15.629 1.00 94.81 104 VAL A O 1
ATOM 815 N N . ALA A 1 105 ? -8.025 -6.778 14.633 1.00 94.94 105 ALA A N 1
ATOM 816 C CA . ALA A 1 105 ? -8.599 -8.008 15.182 1.00 94.94 105 ALA A CA 1
ATOM 817 C C . ALA A 1 105 ? -8.619 -8.016 16.725 1.00 94.94 105 ALA A C 1
ATOM 819 O O . ALA A 1 105 ? -9.603 -8.433 17.340 1.00 94.94 105 ALA A O 1
ATOM 820 N N . LEU A 1 106 ? -7.559 -7.511 17.366 1.00 95.12 106 LEU A N 1
ATOM 821 C CA . LEU A 1 106 ? -7.499 -7.378 18.824 1.00 95.12 106 LEU A CA 1
ATOM 822 C C . LEU A 1 106 ? -8.504 -6.345 19.358 1.00 95.12 106 LEU A C 1
ATOM 824 O O . LEU A 1 106 ? -9.107 -6.573 20.411 1.00 95.12 106 LEU A O 1
ATOM 828 N N . LEU A 1 107 ? -8.714 -5.237 18.642 1.00 92.44 107 LEU A N 1
ATOM 829 C CA . LEU A 1 107 ? -9.723 -4.230 18.986 1.00 92.44 107 LEU A CA 1
ATOM 830 C C . LEU A 1 107 ? -11.143 -4.792 18.873 1.00 92.44 107 LEU A C 1
ATOM 832 O O . LEU A 1 107 ? -11.924 -4.644 19.812 1.00 92.44 107 LEU A O 1
ATOM 836 N N . VAL A 1 108 ? -11.443 -5.509 17.786 1.00 90.94 108 VAL A N 1
ATOM 837 C CA . VAL A 1 108 ? -12.724 -6.204 17.592 1.00 90.94 108 VAL A CA 1
ATOM 838 C C . VAL A 1 108 ? -12.982 -7.173 18.745 1.00 90.94 108 VAL A C 1
ATOM 840 O O . VAL A 1 108 ? -14.038 -7.124 19.373 1.00 90.94 108 VAL A O 1
ATOM 843 N N . LEU A 1 109 ? -12.006 -8.023 19.083 1.00 91.50 109 LEU A N 1
ATOM 844 C CA . LEU A 1 109 ? -12.143 -8.981 20.183 1.00 91.50 109 LEU A CA 1
ATOM 845 C C . LEU A 1 109 ? -12.395 -8.279 21.524 1.00 91.50 109 LEU A C 1
ATOM 847 O O . LEU A 1 109 ? -13.217 -8.734 22.322 1.00 91.50 109 LEU A O 1
ATOM 851 N N . ARG A 1 110 ? -11.687 -7.177 21.787 1.00 89.12 110 ARG A N 1
ATOM 852 C CA . ARG A 1 110 ? -11.872 -6.376 23.002 1.00 89.12 110 ARG A CA 1
ATOM 853 C C . ARG A 1 110 ? -13.284 -5.801 23.081 1.00 89.12 110 ARG A C 1
ATOM 855 O O . ARG A 1 110 ? -13.887 -5.850 24.152 1.00 89.12 110 ARG A O 1
ATOM 862 N N . ASP A 1 111 ? -13.808 -5.278 21.980 1.00 86.81 111 ASP A N 1
ATOM 863 C CA . ASP A 1 111 ? -15.144 -4.688 21.952 1.00 86.81 111 ASP A CA 1
ATOM 864 C C . ASP A 1 111 ? -16.244 -5.754 22.048 1.00 86.81 111 ASP A C 1
ATOM 866 O O . ASP A 1 111 ? -17.209 -5.555 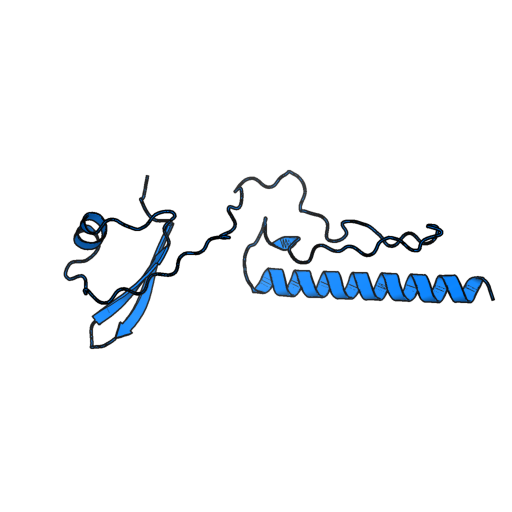22.784 1.00 86.81 111 ASP A O 1
ATOM 870 N N . LEU A 1 112 ? -16.066 -6.929 21.435 1.00 84.75 112 LEU A N 1
ATOM 871 C CA . LEU A 1 112 ? -16.974 -8.069 21.619 1.00 84.75 112 LEU A CA 1
ATOM 872 C C . LEU A 1 112 ? -17.034 -8.524 23.083 1.00 84.75 112 LEU A C 1
ATOM 874 O O . LEU A 1 112 ? -18.122 -8.700 23.629 1.00 84.75 112 LEU A O 1
ATOM 878 N N . LYS A 1 113 ? -15.880 -8.651 23.755 1.00 85.50 113 LYS A N 1
ATOM 879 C CA . LYS A 1 113 ? -15.833 -8.996 25.187 1.00 85.50 113 LYS A CA 1
ATOM 880 C C . LYS A 1 113 ? -16.539 -7.958 26.055 1.00 85.50 113 LYS A C 1
ATOM 882 O O . LYS A 1 113 ? -17.222 -8.326 27.002 1.00 85.50 113 LYS A O 1
ATOM 887 N N . ARG A 1 114 ? -16.386 -6.669 25.740 1.00 81.75 114 ARG A N 1
ATOM 888 C CA . ARG A 1 114 ? -17.071 -5.583 26.458 1.00 81.75 114 ARG A CA 1
ATOM 889 C C . ARG A 1 114 ? -18.582 -5.642 26.288 1.00 81.75 114 ARG A C 1
ATOM 891 O O . ARG A 1 114 ? -19.285 -5.439 27.268 1.00 81.75 114 ARG A O 1
ATOM 898 N N . ARG A 1 115 ? -19.069 -5.942 25.081 1.00 77.62 115 ARG A N 1
ATOM 899 C CA . ARG A 1 115 ? -20.504 -6.119 24.817 1.00 77.62 115 ARG A CA 1
ATOM 900 C C . ARG A 1 115 ? -21.068 -7.311 25.593 1.00 77.62 115 ARG A C 1
ATOM 902 O O . ARG A 1 115 ? -22.042 -7.140 26.312 1.00 77.62 115 ARG A O 1
ATOM 909 N N . GLY A 1 116 ? -20.401 -8.467 25.544 1.00 75.94 116 GLY A N 1
ATOM 910 C CA . GLY A 1 116 ? -20.827 -9.650 26.305 1.00 75.94 116 GLY A CA 1
ATOM 911 C C . GLY A 1 116 ? -20.766 -9.459 27.828 1.00 75.94 116 GLY A C 1
ATOM 912 O O . GLY A 1 116 ? -21.644 -9.924 28.546 1.00 75.94 116 GLY A O 1
ATOM 913 N N . ALA A 1 117 ? -19.767 -8.729 28.336 1.00 65.12 117 ALA A N 1
ATOM 914 C CA . ALA A 1 117 ? -19.697 -8.372 29.753 1.00 65.12 117 ALA A CA 1
ATOM 915 C C . ALA A 1 117 ? -20.787 -7.366 30.162 1.00 65.12 117 ALA A C 1
ATOM 917 O O . ALA A 1 117 ? -21.302 -7.464 31.269 1.00 65.12 117 ALA A O 1
ATOM 918 N N . ALA A 1 118 ? -21.148 -6.418 29.290 1.00 59.69 118 ALA A N 1
ATOM 919 C CA . ALA A 1 118 ? -22.239 -5.483 29.549 1.00 59.69 118 ALA A CA 1
ATOM 920 C C . ALA A 1 118 ? -23.592 -6.205 29.620 1.00 59.69 118 ALA A C 1
ATOM 922 O O . ALA A 1 118 ? -24.348 -5.942 30.544 1.00 59.69 118 ALA A O 1
ATOM 923 N N . GLU A 1 119 ? -23.871 -7.154 28.720 1.00 58.81 119 GLU A N 1
ATOM 924 C CA . GLU A 1 119 ? -25.103 -7.960 28.772 1.00 58.81 119 GLU A CA 1
ATOM 925 C C . GLU A 1 119 ? -25.214 -8.781 30.068 1.00 58.81 119 GLU A C 1
ATOM 927 O O . GLU A 1 119 ? -26.289 -8.843 30.653 1.00 58.81 119 GLU A O 1
ATOM 932 N N . ALA A 1 120 ? -24.109 -9.338 30.575 1.00 58.31 120 ALA A N 1
ATOM 933 C CA . ALA A 1 120 ? -24.103 -10.135 31.806 1.00 58.31 120 ALA A CA 1
ATOM 934 C C . ALA A 1 120 ? -24.317 -9.329 33.106 1.00 58.31 120 ALA A C 1
ATOM 936 O O . ALA A 1 120 ? -24.629 -9.920 34.133 1.00 58.31 120 ALA A O 1
ATOM 937 N N . VAL A 1 121 ? -24.132 -8.002 33.093 1.00 53.97 121 VAL A N 1
ATOM 938 C CA . VAL A 1 121 ? -24.323 -7.128 34.274 1.00 53.97 121 VAL A CA 1
ATOM 939 C C . VAL A 1 121 ? -25.792 -6.710 34.456 1.00 53.97 121 VAL A C 1
ATOM 941 O O . VAL A 1 121 ? -26.169 -6.257 35.533 1.00 53.97 121 VAL A O 1
ATOM 944 N N . PHE A 1 122 ? -26.630 -6.880 33.429 1.00 47.72 122 PHE A N 1
ATOM 945 C CA . PHE A 1 122 ? -28.062 -6.555 33.466 1.00 47.72 122 PHE A CA 1
ATOM 946 C C . PHE A 1 122 ? -28.977 -7.785 33.644 1.00 47.72 122 PHE A C 1
ATOM 948 O O . PHE A 1 122 ? -30.187 -7.658 33.447 1.00 47.72 122 PHE A O 1
ATOM 955 N N . VAL A 1 123 ? -28.423 -8.951 34.006 1.00 45.44 123 VAL A N 1
ATOM 956 C CA . VAL A 1 123 ? -29.166 -10.196 34.300 1.00 45.44 123 VAL A CA 1
ATOM 957 C C . VAL A 1 123 ? -29.156 -10.491 35.794 1.00 45.44 123 VAL A C 1
ATOM 959 O O . VAL A 1 123 ? -28.071 -10.377 36.405 1.00 45.44 123 VAL A O 1
#

pLDDT: mean 83.24, std 12.81, range [45.44, 95.75]

Radius of gyration: 23.59 Å; chains: 1; bounding box: 51×32×62 Å

InterPro domains:
  IPR010795 Prenylcysteine lyase [PF07156] (16-114)
  IPR017046 Prenylcysteine oxidase 1 [PTHR15944] (3-115)